Protein AF-A0A8T3R1D9-F1 (afdb_monomer_lite)

pLDDT: mean 87.96, std 13.48, range [35.12, 98.31]

Structure (mmCIF, N/CA/C/O backbone):
data_AF-A0A8T3R1D9-F1
#
_entry.id   AF-A0A8T3R1D9-F1
#
loop_
_atom_site.group_PDB
_atom_site.id
_atom_site.type_symbol
_atom_site.label_atom_id
_atom_site.label_alt_id
_atom_site.label_comp_id
_atom_site.label_asym_id
_atom_site.label_entity_id
_atom_site.label_seq_id
_atom_site.pdbx_PDB_ins_code
_atom_site.Cartn_x
_atom_site.Cartn_y
_atom_site.Cartn_z
_atom_site.occupancy
_atom_site.B_iso_or_equiv
_atom_site.auth_seq_id
_atom_site.auth_comp_id
_atom_site.auth_asym_id
_atom_site.auth_atom_id
_atom_site.pdbx_PDB_model_num
ATOM 1 N N . MET A 1 1 ? 34.042 22.134 -2.376 1.00 64.94 1 MET A N 1
ATOM 2 C CA . MET A 1 1 ? 34.300 21.016 -3.311 1.00 64.94 1 MET A CA 1
ATOM 3 C C . MET A 1 1 ? 33.073 20.117 -3.349 1.00 64.94 1 MET A C 1
ATOM 5 O O . MET A 1 1 ? 32.689 19.600 -2.306 1.00 64.94 1 MET A O 1
ATOM 9 N N . THR A 1 2 ? 32.414 19.969 -4.499 1.00 73.69 2 THR A N 1
ATOM 10 C CA . THR A 1 2 ? 31.252 19.074 -4.635 1.00 73.69 2 THR A CA 1
ATOM 11 C C . THR A 1 2 ? 31.729 17.627 -4.569 1.00 73.69 2 THR A C 1
ATOM 13 O O . THR A 1 2 ? 32.473 17.182 -5.439 1.00 73.69 2 THR A O 1
ATOM 16 N N . ARG A 1 3 ? 31.334 16.887 -3.527 1.00 84.62 3 ARG A N 1
ATOM 17 C CA . ARG A 1 3 ? 31.662 15.462 -3.398 1.00 84.62 3 ARG A CA 1
ATOM 18 C C . ARG A 1 3 ? 30.942 14.692 -4.507 1.00 84.62 3 ARG A C 1
ATOM 20 O O . ARG A 1 3 ? 29.719 14.731 -4.566 1.00 84.62 3 ARG A O 1
ATOM 27 N N . LEU A 1 4 ? 31.681 14.012 -5.377 1.00 87.44 4 LEU A N 1
ATOM 28 C CA . LEU A 1 4 ? 31.121 13.121 -6.398 1.00 87.44 4 LEU A CA 1
ATOM 29 C C . LEU A 1 4 ? 31.154 11.670 -5.912 1.00 87.44 4 LEU A C 1
ATOM 31 O O . LEU A 1 4 ? 31.895 11.316 -4.993 1.00 87.44 4 LEU A O 1
ATOM 35 N N . SER A 1 5 ? 30.317 10.819 -6.495 1.00 88.38 5 SER A N 1
ATOM 36 C CA . SER A 1 5 ? 30.295 9.380 -6.223 1.00 88.38 5 SER A CA 1
ATOM 37 C C . SER A 1 5 ? 30.080 8.606 -7.518 1.00 88.38 5 SER A C 1
ATOM 39 O O . SER A 1 5 ? 29.336 9.050 -8.393 1.00 88.38 5 SER A O 1
ATOM 41 N N . ALA A 1 6 ? 30.734 7.454 -7.645 1.00 92.81 6 ALA A N 1
ATOM 42 C CA . ALA A 1 6 ? 30.554 6.579 -8.795 1.00 92.81 6 ALA A CA 1
ATOM 43 C C . ALA A 1 6 ? 29.169 5.912 -8.750 1.00 92.81 6 ALA A C 1
ATOM 45 O O . ALA A 1 6 ? 28.743 5.383 -7.722 1.00 92.81 6 ALA A O 1
ATOM 46 N N . CYS A 1 7 ? 28.460 5.924 -9.877 1.00 94.12 7 CYS A N 1
ATOM 47 C CA . CYS A 1 7 ? 27.202 5.205 -10.045 1.00 94.12 7 CYS A CA 1
ATOM 48 C C . CYS A 1 7 ? 27.418 3.688 -9.894 1.00 94.12 7 CYS A C 1
ATOM 50 O O . CYS A 1 7 ? 28.177 3.109 -10.667 1.00 94.12 7 CYS A O 1
ATOM 52 N N . VAL A 1 8 ? 26.666 3.002 -9.022 1.00 93.00 8 VAL A N 1
ATOM 53 C CA . VAL A 1 8 ? 26.799 1.533 -8.854 1.00 93.00 8 VAL A CA 1
ATOM 54 C C . VAL A 1 8 ? 26.304 0.713 -10.055 1.00 93.00 8 VAL A C 1
ATOM 56 O O . VAL A 1 8 ? 26.420 -0.504 -10.056 1.00 93.00 8 VAL A O 1
ATOM 59 N N . GLY A 1 9 ? 25.665 1.353 -11.041 1.00 92.31 9 GLY A N 1
ATOM 60 C CA . GLY A 1 9 ? 25.172 0.690 -12.252 1.00 92.31 9 GLY A CA 1
ATOM 61 C C . GLY A 1 9 ? 26.132 0.756 -13.440 1.00 92.31 9 GLY A C 1
ATOM 62 O O . GLY A 1 9 ? 26.175 -0.181 -14.223 1.00 92.31 9 GLY A O 1
ATOM 63 N N . CYS A 1 10 ? 26.873 1.856 -13.594 1.00 94.94 10 CYS A N 1
ATOM 64 C CA . CYS A 1 10 ? 27.701 2.099 -14.784 1.00 94.94 10 CYS A CA 1
ATOM 65 C C . CYS A 1 10 ? 29.006 2.867 -14.514 1.00 94.94 10 CYS A C 1
ATOM 67 O O . CYS A 1 10 ? 29.701 3.231 -15.453 1.00 94.94 10 CYS A O 1
ATOM 69 N N . GLY A 1 11 ? 29.338 3.165 -13.255 1.00 92.75 11 GLY A N 1
ATOM 70 C CA . GLY A 1 11 ? 30.633 3.731 -12.862 1.00 92.75 11 GLY A CA 1
ATOM 71 C C . GLY A 1 11 ? 30.829 5.237 -13.074 1.00 92.75 11 GLY A C 1
ATOM 72 O O . GLY A 1 11 ? 31.720 5.807 -12.453 1.00 92.75 11 GLY A O 1
ATOM 73 N N . ILE A 1 12 ? 29.993 5.918 -13.867 1.00 93.50 12 ILE A N 1
ATOM 74 C CA . ILE A 1 12 ? 30.105 7.377 -14.087 1.00 93.50 12 ILE A CA 1
ATOM 75 C C . ILE A 1 12 ? 30.008 8.145 -12.759 1.00 93.50 12 ILE A C 1
ATOM 77 O O . ILE A 1 12 ? 29.159 7.844 -11.912 1.00 93.50 12 ILE A O 1
ATOM 81 N N . LEU A 1 13 ? 30.846 9.175 -12.619 1.00 93.56 13 LEU A N 1
ATOM 82 C CA . LEU A 1 13 ? 30.811 10.114 -11.504 1.00 93.56 13 LEU A CA 1
ATOM 83 C C . LEU A 1 13 ? 29.567 11.003 -11.588 1.00 93.56 13 LEU A C 1
ATOM 85 O O . LEU A 1 13 ? 29.343 11.704 -12.572 1.00 93.56 13 LEU A O 1
ATOM 89 N N . VAL A 1 14 ? 28.759 10.982 -10.534 1.00 90.25 14 VAL A N 1
ATOM 90 C CA . VAL A 1 14 ? 27.554 11.803 -10.394 1.00 90.25 14 VAL A CA 1
ATOM 91 C C . VAL A 1 14 ? 27.545 12.525 -9.053 1.00 90.25 14 VAL A C 1
ATOM 93 O O . VAL A 1 14 ? 28.293 12.174 -8.135 1.00 90.25 14 VAL A O 1
ATOM 96 N N . SER A 1 15 ? 26.673 13.528 -8.921 1.00 85.06 15 SER A N 1
ATOM 97 C CA . SER A 1 15 ? 26.314 14.091 -7.615 1.00 85.06 15 SER A CA 1
ATOM 98 C C . SER A 1 15 ? 25.895 12.974 -6.645 1.00 85.06 15 SER A C 1
ATOM 100 O O . SER A 1 15 ? 25.367 11.954 -7.104 1.00 85.06 15 SER A O 1
ATOM 102 N N . PRO A 1 16 ? 26.099 13.140 -5.325 1.00 78.88 16 PRO A N 1
ATOM 103 C CA . PRO A 1 16 ? 25.920 12.065 -4.353 1.00 78.88 16 PRO A CA 1
ATOM 104 C C . PRO A 1 16 ? 24.585 11.326 -4.511 1.00 78.88 16 PRO A C 1
ATOM 106 O O . PRO A 1 16 ? 23.512 11.926 -4.491 1.00 78.88 16 PRO A O 1
ATOM 109 N N . GLY A 1 17 ? 24.662 10.005 -4.678 1.00 74.69 17 GLY A N 1
ATOM 110 C CA . GLY A 1 17 ? 23.517 9.119 -4.875 1.00 74.69 17 GLY A CA 1
ATOM 111 C C . GLY A 1 17 ? 23.960 7.730 -5.338 1.00 74.69 17 GLY A C 1
ATOM 112 O O . GLY A 1 17 ? 25.041 7.575 -5.895 1.00 74.69 17 GLY A O 1
ATOM 113 N N . LEU A 1 18 ? 23.127 6.702 -5.128 1.00 84.00 18 LEU A N 1
ATOM 114 C CA . LEU A 1 18 ? 23.491 5.323 -5.495 1.00 84.00 18 LEU A CA 1
ATOM 115 C C . LEU A 1 18 ? 23.674 5.122 -7.012 1.00 84.00 18 LEU A C 1
ATOM 117 O O . LEU A 1 18 ? 24.465 4.286 -7.431 1.00 84.00 18 LEU A O 1
ATOM 121 N N . ARG A 1 19 ? 22.902 5.816 -7.856 1.00 93.12 19 ARG A N 1
ATOM 122 C CA . ARG A 1 19 ? 22.881 5.606 -9.319 1.00 93.12 19 ARG A CA 1
ATOM 123 C C . ARG A 1 19 ? 22.647 6.912 -10.072 1.00 93.12 19 ARG A C 1
ATOM 125 O O . ARG A 1 19 ? 21.901 7.755 -9.575 1.00 93.12 19 ARG A O 1
ATOM 132 N N . CYS A 1 20 ? 23.185 7.036 -11.288 1.00 94.31 20 CYS A N 1
ATOM 133 C CA . CYS A 1 20 ? 22.880 8.124 -12.225 1.00 94.31 20 CYS A CA 1
ATOM 134 C C . CYS A 1 20 ? 21.417 8.070 -12.714 1.00 94.31 20 CYS A C 1
ATOM 136 O O . CYS A 1 20 ? 20.752 7.038 -12.591 1.00 94.31 20 CYS A O 1
ATOM 138 N N . TYR A 1 21 ? 20.899 9.168 -13.282 1.00 92.44 21 TYR A N 1
ATOM 139 C CA . TYR A 1 21 ? 19.512 9.236 -13.771 1.00 92.44 21 TYR A CA 1
ATOM 140 C C . TYR A 1 21 ? 19.187 8.136 -14.797 1.00 92.44 21 TYR A C 1
ATOM 142 O O . TYR A 1 21 ? 18.159 7.474 -14.660 1.00 92.44 21 TYR A O 1
ATOM 150 N N . ALA A 1 22 ? 20.086 7.880 -15.754 1.00 94.19 22 ALA A N 1
ATOM 151 C CA . ALA A 1 22 ? 19.904 6.846 -16.773 1.00 94.19 22 ALA A CA 1
ATOM 152 C C . ALA A 1 22 ? 19.766 5.443 -16.155 1.00 94.19 22 ALA A C 1
ATOM 154 O O . ALA A 1 22 ? 18.762 4.770 -16.382 1.00 94.19 22 ALA A O 1
ATOM 155 N N . CYS A 1 23 ? 20.695 5.036 -15.280 1.00 94.12 23 CYS A N 1
ATOM 156 C CA . CYS A 1 23 ? 20.613 3.740 -14.598 1.00 94.12 23 CYS A CA 1
ATOM 157 C C . CYS A 1 23 ? 19.409 3.633 -13.652 1.00 94.12 23 CYS A C 1
ATOM 159 O O . CYS A 1 23 ? 18.867 2.543 -13.473 1.00 94.12 23 CYS A O 1
ATOM 161 N N . ARG A 1 24 ? 18.964 4.739 -13.034 1.00 93.25 24 ARG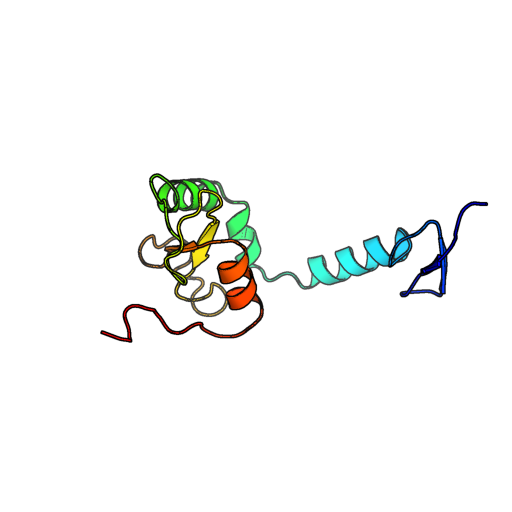 A N 1
ATOM 162 C CA . ARG A 1 24 ? 17.711 4.749 -12.257 1.00 93.25 24 ARG A CA 1
ATOM 163 C C . ARG A 1 24 ? 16.506 4.491 -13.161 1.00 93.25 24 ARG A C 1
ATOM 165 O O . ARG A 1 24 ? 15.694 3.633 -12.833 1.00 93.25 24 ARG A O 1
ATOM 172 N N . ARG A 1 25 ? 16.415 5.189 -14.298 1.00 94.94 25 ARG A N 1
ATOM 173 C CA . ARG A 1 25 ? 15.323 5.035 -15.269 1.00 94.94 25 ARG A CA 1
ATOM 174 C C . ARG A 1 25 ? 15.276 3.622 -15.846 1.00 94.94 25 ARG A C 1
ATOM 176 O O . ARG A 1 25 ? 14.210 3.018 -15.830 1.00 94.94 25 ARG A O 1
ATOM 183 N N . GLN A 1 26 ? 16.417 3.083 -16.273 1.00 94.25 26 GLN A N 1
ATOM 184 C CA . GLN A 1 26 ? 16.515 1.727 -16.817 1.00 94.25 26 GLN A CA 1
ATOM 185 C C . GLN A 1 26 ? 16.042 0.679 -15.803 1.00 94.25 26 GLN A C 1
ATOM 187 O O . GLN A 1 26 ? 15.219 -0.174 -16.123 1.00 94.25 26 GLN A O 1
ATOM 192 N N . ARG A 1 27 ? 16.485 0.779 -14.544 1.00 92.12 27 ARG A N 1
ATOM 193 C CA . ARG A 1 27 ? 16.023 -0.117 -13.476 1.00 92.12 27 ARG A CA 1
ATOM 194 C C . ARG A 1 27 ? 14.510 -0.023 -13.257 1.00 92.12 27 ARG A C 1
ATOM 196 O O . ARG A 1 27 ? 13.865 -1.052 -13.085 1.00 92.12 27 ARG A O 1
ATOM 203 N N . SER A 1 28 ? 13.946 1.186 -13.263 1.00 91.94 28 SER A N 1
ATOM 204 C CA . SER A 1 28 ? 12.494 1.371 -13.147 1.00 91.94 28 SER A CA 1
ATOM 205 C C . SER A 1 28 ? 11.738 0.779 -14.338 1.00 91.94 28 SER A C 1
ATOM 207 O O . SER A 1 28 ? 10.683 0.191 -14.137 1.00 91.94 28 SER A O 1
ATOM 209 N N . GLN A 1 29 ? 12.271 0.895 -15.559 1.00 93.12 29 GLN A N 1
ATOM 210 C CA . GLN A 1 29 ? 11.684 0.273 -16.752 1.00 93.12 29 GLN A CA 1
ATOM 211 C C . GLN A 1 29 ? 11.660 -1.251 -16.633 1.00 93.12 29 GLN A C 1
ATOM 213 O O . GLN A 1 29 ? 10.611 -1.843 -16.855 1.00 93.12 29 GLN A O 1
ATOM 218 N N . ILE A 1 30 ? 12.770 -1.866 -16.210 1.00 90.31 30 ILE A N 1
ATOM 219 C CA . ILE A 1 30 ? 12.854 -3.318 -15.991 1.00 90.31 30 ILE A CA 1
ATOM 220 C C . ILE A 1 30 ? 11.826 -3.766 -14.944 1.00 90.31 30 ILE A C 1
ATOM 222 O O . ILE A 1 30 ? 11.042 -4.670 -15.206 1.00 90.31 30 ILE A O 1
ATOM 226 N N . TYR A 1 31 ? 11.777 -3.095 -13.788 1.00 86.19 31 TYR A N 1
ATOM 227 C CA . TYR A 1 31 ? 10.812 -3.419 -12.732 1.00 86.19 31 TYR A CA 1
ATOM 228 C C . TYR A 1 31 ? 9.355 -3.274 -13.196 1.00 86.19 31 TYR A C 1
ATOM 230 O O . TYR A 1 31 ? 8.521 -4.127 -12.902 1.00 86.19 31 TYR A O 1
ATOM 238 N N . ASN A 1 32 ? 9.039 -2.197 -13.921 1.00 87.75 32 ASN A N 1
ATOM 239 C CA . ASN A 1 32 ? 7.688 -1.964 -14.427 1.00 87.75 32 ASN A CA 1
ATOM 240 C C . ASN A 1 32 ? 7.294 -2.984 -15.502 1.00 87.75 32 ASN A C 1
ATOM 242 O O . ASN A 1 32 ? 6.133 -3.375 -15.546 1.00 87.75 32 ASN A O 1
ATOM 246 N N . ALA A 1 33 ? 8.242 -3.423 -16.336 1.00 88.50 33 ALA A N 1
ATOM 247 C CA . ALA A 1 33 ? 8.013 -4.459 -17.341 1.00 88.50 33 ALA A CA 1
ATOM 248 C C . ALA A 1 33 ? 7.728 -5.829 -16.706 1.00 88.50 33 ALA A C 1
ATOM 250 O O . ALA A 1 33 ? 6.927 -6.591 -17.233 1.00 88.50 33 ALA A O 1
ATOM 251 N N . SER A 1 34 ? 8.334 -6.125 -15.553 1.00 84.94 34 SER A N 1
ATOM 252 C CA . SER A 1 34 ? 8.108 -7.364 -14.800 1.00 84.94 34 SER A CA 1
ATOM 253 C C . SER A 1 34 ? 6.996 -7.253 -13.749 1.00 84.94 34 SER A C 1
ATOM 255 O O . SER A 1 34 ? 6.917 -8.092 -12.852 1.00 84.94 34 SER A O 1
ATOM 257 N N . ARG A 1 35 ? 6.186 -6.186 -13.766 1.00 83.44 35 ARG A N 1
ATOM 258 C CA . ARG A 1 35 ? 5.191 -5.948 -12.716 1.00 83.44 35 ARG A CA 1
ATOM 259 C C . ARG A 1 35 ? 4.016 -6.926 -12.867 1.00 83.44 35 ARG A C 1
ATOM 261 O O . ARG A 1 35 ? 3.407 -6.946 -13.935 1.00 83.44 35 ARG A O 1
ATOM 268 N N . PRO A 1 36 ? 3.637 -7.682 -11.819 1.00 84.00 36 PRO A N 1
ATOM 269 C CA . PRO A 1 36 ? 2.507 -8.601 -11.912 1.00 84.00 36 PRO A CA 1
ATOM 270 C C . PRO A 1 36 ? 1.199 -7.876 -12.242 1.00 84.00 36 PRO A C 1
ATOM 272 O O . PRO A 1 36 ? 0.936 -6.790 -11.717 1.00 84.00 36 PRO A O 1
ATOM 275 N N . GLN A 1 37 ? 0.350 -8.501 -13.061 1.00 85.56 37 GLN A N 1
ATOM 276 C CA . GLN A 1 37 ? -0.918 -7.918 -13.519 1.00 85.56 37 GLN A CA 1
ATOM 277 C C . GLN A 1 37 ? -1.822 -7.490 -12.354 1.00 85.56 37 GLN A C 1
ATOM 279 O O . GLN A 1 37 ? -2.440 -6.425 -12.405 1.00 85.56 37 GLN A O 1
ATOM 284 N N . HIS A 1 38 ? -1.842 -8.268 -11.267 1.00 83.75 38 HIS A N 1
ATOM 285 C CA . HIS A 1 38 ? -2.666 -7.985 -10.094 1.00 83.75 38 HIS A CA 1
ATOM 286 C C . HIS A 1 38 ? -2.330 -6.639 -9.422 1.00 83.75 38 HIS A C 1
ATOM 288 O O . HIS A 1 38 ? -3.169 -6.084 -8.720 1.00 83.75 38 HIS A O 1
ATOM 294 N N . HIS A 1 39 ? -1.159 -6.034 -9.680 1.00 85.94 39 HIS A N 1
ATOM 295 C CA . HIS A 1 39 ? -0.847 -4.689 -9.180 1.00 85.94 39 HIS A CA 1
ATOM 296 C C . HIS A 1 39 ? -1.750 -3.591 -9.758 1.00 85.94 39 HIS A C 1
ATOM 298 O O . HIS A 1 39 ? -1.829 -2.511 -9.166 1.00 85.94 39 HIS A O 1
ATOM 304 N N . ALA A 1 40 ? -2.419 -3.833 -10.890 1.00 91.12 40 ALA A N 1
ATOM 305 C CA . ALA A 1 40 ? -3.395 -2.901 -11.447 1.00 91.12 40 ALA A CA 1
ATOM 306 C C . ALA A 1 40 ? -4.567 -2.653 -10.480 1.00 91.12 40 ALA A C 1
ATOM 308 O O . ALA A 1 40 ? -5.095 -1.539 -10.439 1.00 91.12 40 ALA A O 1
ATOM 309 N N . LEU A 1 41 ? -4.901 -3.640 -9.634 1.00 93.75 41 LEU A N 1
ATOM 310 C CA . LEU A 1 41 ? -5.909 -3.534 -8.574 1.00 93.75 41 LEU A CA 1
ATOM 311 C C . LEU A 1 41 ? -5.721 -2.268 -7.736 1.00 93.75 41 LEU A C 1
ATOM 313 O O . LEU A 1 41 ? -6.681 -1.541 -7.487 1.00 93.75 41 LEU A O 1
ATOM 317 N N . TYR A 1 42 ? -4.480 -1.974 -7.340 1.00 93.06 42 TYR A N 1
ATOM 318 C CA . TYR A 1 42 ? -4.171 -0.874 -6.428 1.00 93.06 42 TYR A CA 1
ATOM 319 C C . TYR A 1 42 ? -4.512 0.513 -7.000 1.00 93.06 42 TYR A C 1
ATOM 321 O O . TYR A 1 42 ? -4.640 1.478 -6.244 1.00 93.06 42 TYR A O 1
ATOM 329 N N . ALA A 1 43 ? -4.670 0.633 -8.322 1.00 94.19 43 ALA A N 1
ATOM 330 C CA . ALA A 1 43 ? -5.078 1.872 -8.979 1.00 94.19 43 ALA A CA 1
ATOM 331 C C . ALA A 1 43 ? -6.607 2.064 -9.028 1.00 94.19 43 ALA A C 1
ATOM 333 O O . ALA A 1 43 ? -7.069 3.197 -9.206 1.00 94.19 43 ALA A O 1
ATOM 334 N N . THR A 1 44 ? -7.383 0.990 -8.849 1.00 97.12 44 THR A N 1
ATOM 335 C CA . THR A 1 44 ? -8.847 0.994 -8.984 1.00 97.12 44 THR A CA 1
ATOM 336 C C . THR A 1 44 ? -9.533 1.812 -7.885 1.00 97.12 44 THR A C 1
ATOM 338 O O . THR A 1 44 ? -9.035 1.944 -6.765 1.00 97.12 44 THR A O 1
ATOM 341 N N . SER A 1 45 ? -10.703 2.375 -8.195 1.00 97.94 45 SER A N 1
ATOM 342 C CA . SER A 1 45 ? -11.546 3.076 -7.215 1.00 97.94 45 SER A CA 1
ATOM 343 C C . SER A 1 45 ? -12.064 2.132 -6.127 1.00 97.94 45 SER A C 1
ATOM 345 O O . SER A 1 45 ? -12.066 2.509 -4.956 1.00 97.94 45 SER A O 1
ATOM 347 N N . ALA A 1 46 ? -12.424 0.899 -6.501 1.00 97.69 46 ALA A N 1
ATOM 348 C CA . ALA A 1 46 ? -12.865 -0.148 -5.582 1.00 97.69 46 ALA A CA 1
ATOM 349 C C . ALA A 1 46 ? -11.819 -0.417 -4.491 1.00 97.69 46 ALA A C 1
ATOM 351 O O . ALA A 1 46 ? -12.133 -0.337 -3.304 1.00 97.69 46 ALA A O 1
ATOM 352 N N . TRP A 1 47 ? -10.553 -0.615 -4.880 1.00 97.94 47 TRP A N 1
ATOM 353 C CA . TRP A 1 47 ? -9.467 -0.790 -3.918 1.00 97.94 47 TRP A CA 1
ATOM 354 C C . TRP A 1 47 ? -9.276 0.434 -3.020 1.00 97.94 47 TRP A C 1
ATOM 356 O O . TRP A 1 47 ? -9.150 0.298 -1.805 1.00 97.94 47 TRP A O 1
ATOM 366 N N . LYS A 1 48 ? -9.256 1.644 -3.595 1.00 98.06 48 LYS A N 1
ATOM 367 C CA . LYS A 1 48 ? -9.057 2.883 -2.821 1.00 98.06 48 LYS A CA 1
ATOM 368 C C . LYS A 1 48 ? -10.127 3.056 -1.745 1.00 98.06 48 LYS A C 1
ATOM 370 O O . LYS A 1 48 ? -9.792 3.432 -0.622 1.00 98.06 48 LYS A O 1
ATOM 375 N N . ARG A 1 49 ? -11.383 2.757 -2.084 1.00 98.31 49 ARG A N 1
ATOM 376 C CA . ARG A 1 49 ? -12.519 2.799 -1.162 1.00 98.31 49 ARG A CA 1
ATOM 377 C C . ARG A 1 49 ? -12.381 1.747 -0.062 1.00 98.31 49 ARG A C 1
ATOM 379 O O . ARG A 1 49 ? -12.302 2.117 1.104 1.00 98.31 49 ARG A O 1
ATOM 386 N N . LEU A 1 50 ? -12.252 0.473 -0.427 1.00 98.06 50 LEU A N 1
ATOM 387 C CA . LEU A 1 50 ? -12.146 -0.628 0.535 1.00 98.06 50 LEU A CA 1
ATOM 388 C C . LEU A 1 50 ? -10.930 -0.469 1.462 1.00 98.06 50 LEU A C 1
ATOM 390 O O . LEU A 1 50 ? -11.017 -0.657 2.671 1.00 98.06 50 LEU A O 1
ATOM 394 N N . SER A 1 51 ? -9.793 -0.031 0.919 1.00 97.69 51 SER A N 1
ATOM 395 C CA . SER A 1 51 ? -8.594 0.260 1.706 1.00 97.69 51 SER A CA 1
ATOM 396 C C . SER A 1 51 ? -8.814 1.388 2.716 1.00 97.69 51 SER A C 1
ATOM 398 O O . SER A 1 51 ? -8.229 1.365 3.799 1.00 97.69 51 SER A O 1
ATOM 400 N N . ALA A 1 52 ? -9.612 2.405 2.380 1.00 97.81 52 ALA A N 1
ATOM 401 C CA . ALA A 1 52 ? -9.984 3.451 3.326 1.00 97.81 52 ALA A CA 1
ATOM 402 C C . ALA A 1 52 ? -10.917 2.908 4.417 1.00 97.81 52 ALA A C 1
ATOM 404 O O . ALA A 1 52 ? -10.664 3.171 5.589 1.00 97.81 52 ALA A O 1
ATOM 405 N N . GLU A 1 53 ? -11.911 2.098 4.048 1.00 97.56 53 GLU A N 1
ATOM 406 C CA . GLU A 1 53 ? -12.856 1.461 4.977 1.00 97.56 53 GLU A CA 1
ATOM 407 C C . GLU A 1 53 ? -12.138 0.559 5.996 1.00 97.56 53 GLU A C 1
ATOM 409 O O . GLU A 1 53 ? -12.340 0.715 7.195 1.00 97.56 53 GLU A O 1
ATOM 414 N N . VAL A 1 54 ? -11.204 -0.295 5.557 1.00 96.88 54 VAL A N 1
ATOM 415 C CA . VAL A 1 54 ? -10.404 -1.183 6.434 1.00 96.88 54 VAL A CA 1
ATOM 416 C C . VAL A 1 54 ? -9.588 -0.412 7.480 1.00 96.88 54 VAL A C 1
ATOM 418 O O . VAL A 1 54 ? -9.288 -0.925 8.558 1.00 96.88 54 VAL A O 1
ATOM 421 N N . ARG A 1 55 ? -9.189 0.822 7.164 1.00 96.56 55 ARG A N 1
ATOM 422 C CA . ARG A 1 55 ? -8.374 1.665 8.050 1.00 96.56 55 ARG A CA 1
ATOM 423 C C . ARG A 1 55 ? -9.202 2.640 8.873 1.00 96.56 55 ARG A C 1
ATOM 425 O O . ARG A 1 55 ? -8.671 3.213 9.824 1.00 96.56 55 ARG A O 1
ATOM 432 N N . ALA A 1 56 ? -10.460 2.861 8.507 1.00 95.94 56 ALA A N 1
ATOM 433 C CA . ALA A 1 56 ? -11.333 3.791 9.198 1.00 95.94 56 ALA A CA 1
ATOM 434 C C . ALA A 1 56 ? -11.539 3.318 10.645 1.00 95.94 56 ALA A C 1
ATOM 436 O O . ALA A 1 56 ? -11.934 2.185 10.894 1.00 95.94 56 ALA A O 1
ATOM 437 N N . GLY A 1 57 ? -11.203 4.174 11.613 1.00 90.56 57 GLY A N 1
ATOM 438 C CA . GLY A 1 57 ? -11.333 3.864 13.041 1.00 90.56 57 GLY A CA 1
ATOM 439 C C . GLY A 1 57 ? -10.289 2.893 13.610 1.00 90.56 57 GLY A C 1
ATOM 440 O O . GLY A 1 57 ? -10.249 2.694 14.823 1.00 90.56 57 GLY A O 1
ATOM 441 N N . ALA A 1 58 ? -9.406 2.321 12.788 1.00 95.25 58 ALA A N 1
ATOM 442 C CA . ALA A 1 58 ? -8.350 1.445 13.277 1.00 95.25 58 ALA A CA 1
ATOM 443 C C . ALA A 1 58 ? -7.252 2.258 13.986 1.00 95.25 58 ALA A C 1
ATOM 445 O O . ALA A 1 58 ? -6.707 3.216 13.439 1.00 95.25 58 ALA A O 1
ATOM 446 N N . THR A 1 59 ? -6.897 1.855 15.207 1.00 96.50 59 THR A N 1
ATOM 447 C CA . THR A 1 59 ? -5.880 2.534 16.034 1.00 96.50 59 THR A CA 1
ATOM 448 C C . THR A 1 59 ? -4.647 1.676 16.297 1.00 96.50 59 THR A C 1
ATOM 450 O O . THR A 1 59 ? -3.680 2.146 16.898 1.00 96.50 59 THR A O 1
ATOM 453 N N . ARG A 1 60 ? -4.660 0.408 15.866 1.00 96.69 60 ARG A N 1
ATOM 454 C CA . ARG A 1 60 ? -3.610 -0.587 16.120 1.00 96.69 60 ARG A CA 1
ATOM 455 C C . ARG A 1 60 ? -3.347 -1.422 14.872 1.00 96.69 60 ARG A C 1
ATOM 457 O O . ARG A 1 60 ? -4.247 -1.681 14.081 1.00 96.69 60 ARG A O 1
ATOM 464 N N . CYS A 1 61 ? -2.102 -1.861 14.717 1.00 97.25 61 CYS A N 1
ATOM 465 C CA . CYS A 1 61 ? -1.728 -2.832 13.691 1.00 97.25 61 CYS A CA 1
ATOM 466 C C . CYS A 1 61 ? -2.272 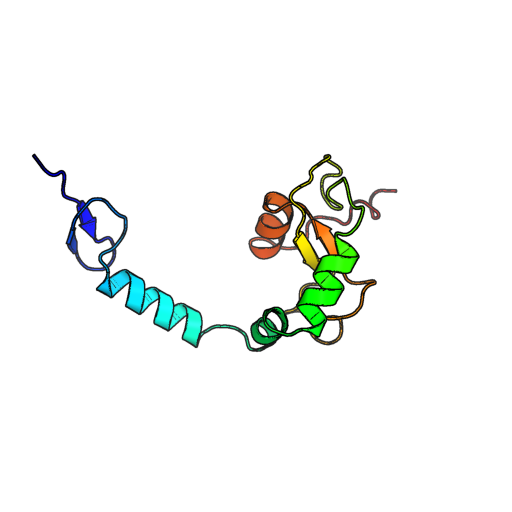-4.219 14.048 1.00 97.25 61 CYS A C 1
ATOM 468 O O . CYS A 1 61 ? -2.058 -4.678 15.168 1.00 97.25 61 CYS A O 1
ATOM 470 N N . HIS A 1 62 ? -2.881 -4.911 13.087 1.00 95.81 62 HIS A N 1
ATOM 471 C CA . HIS A 1 62 ? -3.359 -6.282 13.253 1.00 95.81 62 HIS A CA 1
ATOM 472 C C . HIS A 1 62 ? -2.236 -7.255 13.647 1.00 95.81 62 HIS A C 1
ATOM 474 O O . HIS A 1 62 ? -2.409 -8.060 14.551 1.00 95.81 62 HIS A O 1
ATOM 480 N N . TRP A 1 63 ? -1.055 -7.137 13.030 1.00 93.88 63 TRP A N 1
ATOM 481 C CA . TRP A 1 63 ? 0.028 -8.114 13.205 1.00 93.88 63 TRP A CA 1
ATOM 482 C C . TRP A 1 63 ? 0.833 -7.952 14.490 1.00 93.88 63 TRP A C 1
ATOM 484 O O . TRP A 1 63 ? 1.199 -8.934 15.120 1.00 93.88 63 TRP A O 1
ATOM 494 N N . CYS A 1 64 ? 1.194 -6.719 14.850 1.00 94.94 64 CYS A N 1
ATOM 495 C CA . CYS A 1 64 ? 2.047 -6.470 16.018 1.00 94.94 64 CYS A CA 1
ATOM 496 C C . CYS A 1 64 ? 1.286 -5.906 17.214 1.00 94.94 64 CYS A C 1
ATOM 498 O O . CYS A 1 64 ? 1.897 -5.666 18.252 1.00 94.94 64 CYS A O 1
ATOM 500 N N . LEU A 1 65 ? -0.013 -5.634 17.052 1.00 95.31 65 LEU A N 1
ATOM 501 C CA . LEU A 1 65 ? -0.907 -5.093 18.074 1.00 95.31 65 LEU A CA 1
ATOM 502 C C . LEU A 1 65 ? -0.457 -3.747 18.667 1.00 95.31 65 LEU A C 1
ATOM 504 O O . LEU A 1 65 ? -1.057 -3.264 19.626 1.00 95.31 65 LEU A O 1
ATOM 508 N N . LYS A 1 66 ? 0.566 -3.094 18.106 1.00 96.25 66 LYS A N 1
ATOM 509 C CA . LYS A 1 66 ? 1.031 -1.782 18.566 1.00 96.25 66 LYS A CA 1
ATOM 510 C C . LYS A 1 66 ? 0.110 -0.674 18.047 1.00 96.25 66 LYS A C 1
ATOM 512 O O . LYS A 1 66 ? -0.319 -0.750 16.888 1.00 96.25 66 LYS A O 1
ATOM 517 N N . PRO A 1 67 ? -0.177 0.354 18.866 1.00 96.19 67 PRO A N 1
ATOM 518 C CA . PRO A 1 67 ? -0.954 1.500 18.428 1.00 96.19 67 PRO A CA 1
ATOM 519 C C . PRO A 1 67 ? -0.203 2.303 17.365 1.00 96.19 67 PRO A C 1
ATOM 521 O O . PRO A 1 67 ? 1.008 2.509 17.456 1.00 96.19 67 PRO A O 1
ATOM 524 N N . THR A 1 68 ? -0.917 2.739 16.331 1.00 94.69 68 THR A N 1
ATOM 525 C CA . THR A 1 68 ? -0.397 3.634 15.297 1.00 94.69 68 THR A CA 1
ATOM 526 C C . THR A 1 68 ? -1.538 4.252 14.498 1.00 94.69 68 THR A C 1
ATOM 528 O O . THR A 1 68 ? -2.559 3.617 14.260 1.00 94.69 68 THR A O 1
ATOM 531 N N . THR A 1 69 ? -1.333 5.481 14.030 1.00 89.88 69 THR A N 1
ATOM 532 C CA . THR A 1 69 ? -2.238 6.171 13.099 1.00 89.88 69 THR A CA 1
ATOM 533 C C . THR A 1 69 ? -1.841 5.963 11.634 1.00 89.88 69 THR A C 1
ATOM 535 O O . THR A 1 69 ? -2.602 6.285 10.726 1.00 89.88 69 THR A O 1
ATOM 538 N N . ARG A 1 70 ? -0.647 5.410 11.371 1.00 94.19 70 ARG A N 1
ATOM 539 C CA . ARG A 1 70 ? -0.123 5.170 10.018 1.00 94.19 70 ARG A CA 1
ATOM 540 C C . ARG A 1 70 ? -0.375 3.727 9.596 1.00 94.19 70 ARG A C 1
ATOM 542 O O . ARG A 1 70 ? 0.539 2.897 9.588 1.00 94.19 70 ARG A O 1
ATOM 549 N N . LEU A 1 71 ? -1.630 3.447 9.263 1.00 97.19 71 LEU A N 1
ATOM 550 C CA . LEU A 1 71 ? -2.086 2.134 8.817 1.00 97.19 71 LEU A CA 1
ATOM 551 C C . LEU A 1 71 ? -2.242 2.083 7.292 1.00 97.19 71 LEU A C 1
ATOM 553 O O . LEU A 1 71 ? -2.590 3.072 6.643 1.00 97.19 71 LEU A O 1
ATOM 557 N N . VAL A 1 72 ? -1.989 0.903 6.738 1.00 96.69 72 VAL A N 1
ATOM 558 C CA . VAL A 1 72 ? -2.261 0.492 5.356 1.00 96.69 72 VAL A CA 1
ATOM 559 C C . VAL A 1 72 ? -3.220 -0.702 5.384 1.00 96.69 72 VAL A C 1
ATOM 561 O O . VAL A 1 72 ? -3.299 -1.390 6.402 1.00 96.69 72 VAL A O 1
ATOM 564 N N . ALA A 1 73 ? -3.966 -0.934 4.305 1.00 97.12 73 ALA A N 1
ATOM 565 C CA . ALA A 1 73 ? -4.726 -2.175 4.159 1.00 97.12 73 ALA A CA 1
ATOM 566 C C . ALA A 1 73 ? -3.786 -3.263 3.637 1.00 97.12 73 ALA A C 1
ATOM 568 O O . ALA A 1 73 ? -3.090 -3.042 2.645 1.00 97.12 73 ALA A O 1
ATOM 569 N N . ASP A 1 74 ? -3.761 -4.395 4.323 1.00 95.19 74 ASP A N 1
ATOM 570 C CA . ASP A 1 74 ? -2.878 -5.518 4.040 1.00 95.19 74 ASP A CA 1
ATOM 571 C C . ASP A 1 74 ? -3.710 -6.778 3.819 1.00 95.19 74 ASP A C 1
ATOM 573 O O . ASP A 1 74 ? -4.662 -7.032 4.562 1.00 95.19 74 ASP A O 1
ATOM 577 N N . HIS A 1 75 ? -3.359 -7.551 2.796 1.00 93.88 75 HIS A N 1
ATOM 578 C CA . HIS A 1 75 ? -4.045 -8.793 2.454 1.00 93.88 75 HIS A CA 1
ATOM 579 C C . HIS A 1 75 ? -3.611 -9.913 3.409 1.00 93.88 75 HIS A C 1
ATOM 581 O O . HIS A 1 75 ? -2.415 -10.192 3.533 1.00 93.88 75 HIS A O 1
ATOM 587 N N . ILE A 1 76 ? -4.555 -10.572 4.089 1.00 93.62 76 ILE A N 1
ATOM 588 C CA . ILE A 1 76 ? -4.276 -11.729 4.960 1.00 93.62 76 ILE A CA 1
ATOM 589 C C . ILE A 1 76 ? -3.689 -12.861 4.113 1.00 93.62 76 ILE A C 1
ATOM 591 O O . ILE A 1 76 ? -2.589 -13.336 4.399 1.00 93.62 76 ILE A O 1
ATOM 595 N N . ILE A 1 77 ? -4.385 -13.238 3.042 1.00 90.56 77 ILE A N 1
ATOM 596 C CA . ILE A 1 77 ? -3.890 -14.142 2.008 1.00 90.56 77 ILE A CA 1
ATOM 597 C C . ILE A 1 77 ? -3.330 -13.285 0.868 1.00 90.56 77 ILE A C 1
ATOM 599 O O . ILE A 1 77 ? -4.086 -12.489 0.301 1.00 90.56 77 ILE A O 1
ATOM 603 N N . PRO A 1 78 ? -2.032 -13.414 0.540 1.00 88.75 78 PRO A N 1
ATOM 604 C CA . PRO A 1 78 ? -1.379 -12.606 -0.482 1.00 88.75 78 PRO A CA 1
ATOM 605 C C . PRO A 1 78 ? -2.079 -12.634 -1.849 1.00 88.75 78 PRO A C 1
ATOM 607 O O . PRO A 1 78 ? -2.662 -13.637 -2.261 1.00 88.75 78 PRO A O 1
ATOM 610 N N . LEU A 1 79 ? -1.998 -11.511 -2.565 1.00 88.25 79 LEU A N 1
ATOM 611 C CA . LEU A 1 79 ? -2.681 -11.297 -3.844 1.00 88.25 79 LEU A CA 1
ATOM 612 C C . LEU A 1 79 ? -2.138 -12.186 -4.981 1.00 88.25 79 LEU A C 1
ATOM 614 O O . LEU A 1 79 ? -2.852 -12.474 -5.938 1.00 88.25 79 LEU A O 1
ATOM 618 N N . ASP A 1 80 ? -0.88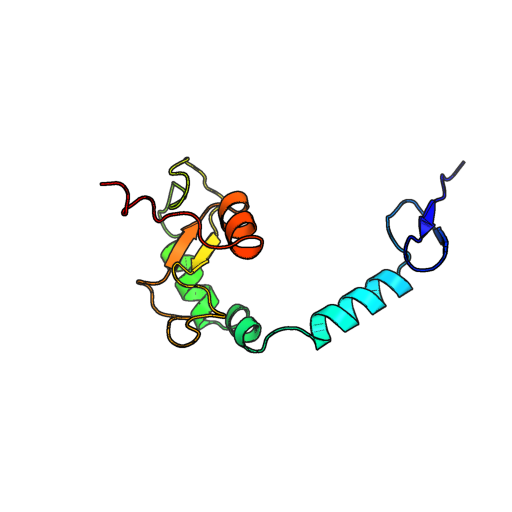5 -12.618 -4.876 1.00 85.88 80 ASP A N 1
ATOM 619 C CA . ASP A 1 80 ? -0.247 -13.613 -5.739 1.00 85.88 80 ASP A CA 1
ATOM 620 C C . ASP A 1 80 ? -0.731 -15.048 -5.467 1.00 85.88 80 ASP A C 1
ATOM 622 O O . ASP A 1 80 ? -0.717 -15.860 -6.388 1.00 85.88 80 ASP A O 1
ATOM 626 N N . GLU A 1 81 ? -1.210 -15.350 -4.254 1.00 87.88 81 GLU A N 1
ATOM 627 C CA . GLU A 1 81 ? -1.792 -16.655 -3.901 1.00 87.88 81 GLU A CA 1
ATOM 628 C C . GLU A 1 81 ? -3.299 -16.731 -4.210 1.00 87.88 81 GLU A C 1
ATOM 630 O O . GLU A 1 81 ? -3.774 -17.738 -4.735 1.00 87.88 81 GLU A O 1
ATOM 635 N N . ARG A 1 82 ? -4.072 -15.686 -3.875 1.00 89.88 82 ARG A N 1
ATOM 636 C CA . ARG A 1 82 ? -5.541 -15.644 -4.039 1.00 89.88 82 ARG A CA 1
ATOM 637 C C . ARG A 1 82 ? -6.021 -14.314 -4.631 1.00 89.88 82 ARG A C 1
ATOM 639 O O . ARG A 1 82 ? -6.592 -13.486 -3.915 1.00 89.88 82 ARG A O 1
ATOM 646 N N . PRO A 1 83 ? -5.812 -14.085 -5.941 1.00 90.69 83 PRO A N 1
ATOM 647 C CA . PRO A 1 83 ? -6.253 -12.861 -6.6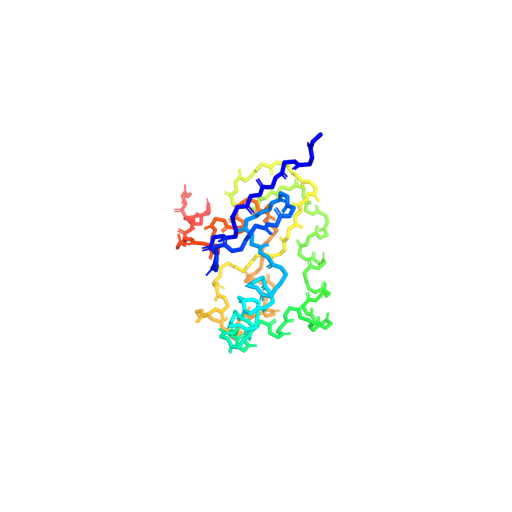12 1.00 90.69 83 PRO A CA 1
ATOM 648 C C . PRO A 1 83 ? -7.778 -12.689 -6.626 1.00 90.69 83 PRO A C 1
ATOM 650 O O . PRO A 1 83 ? -8.269 -11.568 -6.715 1.00 90.69 83 PRO A O 1
ATOM 653 N N . ASP A 1 84 ? -8.532 -13.778 -6.505 1.00 92.94 84 ASP A N 1
ATOM 654 C CA . ASP A 1 84 ? -9.989 -13.776 -6.381 1.00 92.94 84 ASP A CA 1
ATOM 655 C C . ASP A 1 84 ? -10.472 -13.139 -5.065 1.00 92.94 84 ASP A C 1
ATOM 657 O O . ASP A 1 84 ? -11.536 -12.531 -5.039 1.00 92.94 84 ASP A O 1
ATOM 661 N N . LEU A 1 85 ? -9.658 -13.174 -4.002 1.00 94.62 85 LEU A N 1
ATOM 662 C CA . LEU A 1 85 ? -9.961 -12.558 -2.702 1.00 94.62 85 LEU A CA 1
ATOM 663 C C . LEU A 1 85 ? -9.460 -11.107 -2.585 1.00 94.62 85 LEU A C 1
ATOM 665 O O . LEU A 1 85 ? -9.363 -10.554 -1.487 1.00 94.62 85 LEU A O 1
ATOM 669 N N . ALA A 1 86 ? -9.091 -10.481 -3.704 1.00 94.50 86 ALA A N 1
ATOM 670 C CA . ALA A 1 86 ? -8.463 -9.161 -3.757 1.00 94.50 86 ALA A CA 1
ATOM 671 C C . ALA A 1 86 ? -9.278 -8.036 -3.101 1.00 94.50 86 ALA A C 1
ATOM 673 O O . ALA A 1 86 ? -8.698 -7.111 -2.523 1.00 94.50 86 ALA A O 1
ATOM 674 N N . LEU A 1 87 ? -10.603 -8.102 -3.246 1.00 96.94 87 LEU A N 1
ATOM 675 C CA . LEU A 1 87 ? -11.570 -7.108 -2.772 1.00 96.94 87 LEU A CA 1
ATOM 676 C C . LEU A 1 87 ? -12.492 -7.663 -1.678 1.00 96.94 87 LEU A C 1
ATOM 678 O O . LEU A 1 87 ? -13.458 -7.007 -1.298 1.00 96.94 87 LEU A O 1
ATOM 682 N N . GLU A 1 88 ? -12.179 -8.844 -1.147 1.00 97.25 88 GLU A N 1
ATOM 683 C CA . GLU A 1 88 ? -12.914 -9.422 -0.029 1.00 97.25 88 GLU A CA 1
ATOM 684 C C . GLU A 1 88 ? -12.490 -8.734 1.267 1.00 97.25 88 G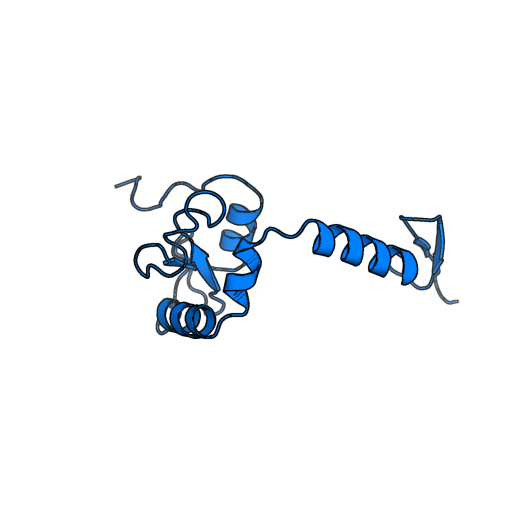LU A C 1
ATOM 686 O O . GLU A 1 88 ? -11.333 -8.816 1.685 1.00 97.25 88 GLU A O 1
ATOM 691 N N . GLN A 1 89 ? -13.428 -8.051 1.927 1.00 95.69 89 GLN A N 1
ATOM 692 C CA . GLN A 1 89 ? -13.144 -7.318 3.165 1.00 95.69 89 GLN A CA 1
ATOM 693 C C . GLN A 1 89 ? -12.596 -8.239 4.265 1.00 95.69 89 GLN A C 1
ATOM 695 O O . GLN A 1 89 ? -11.741 -7.831 5.048 1.00 95.69 89 GLN A O 1
ATOM 700 N N . THR A 1 90 ? -13.044 -9.496 4.297 1.00 95.88 90 THR A N 1
ATOM 701 C CA . THR A 1 90 ? -12.577 -10.526 5.239 1.00 95.88 90 THR A CA 1
ATOM 702 C C . THR A 1 90 ? -11.117 -10.920 5.020 1.00 95.88 90 THR A C 1
ATOM 704 O O . THR A 1 90 ? -10.478 -11.405 5.951 1.00 95.88 90 THR A O 1
ATOM 707 N N . ASN A 1 91 ? -10.568 -10.673 3.827 1.00 96.25 91 ASN A N 1
ATOM 708 C CA . ASN A 1 91 ? -9.169 -10.910 3.490 1.00 96.25 91 ASN A CA 1
ATOM 709 C C . ASN A 1 91 ? -8.283 -9.675 3.742 1.00 96.25 91 ASN A C 1
ATOM 711 O O . ASN A 1 91 ? -7.117 -9.665 3.351 1.00 96.25 91 ASN A O 1
A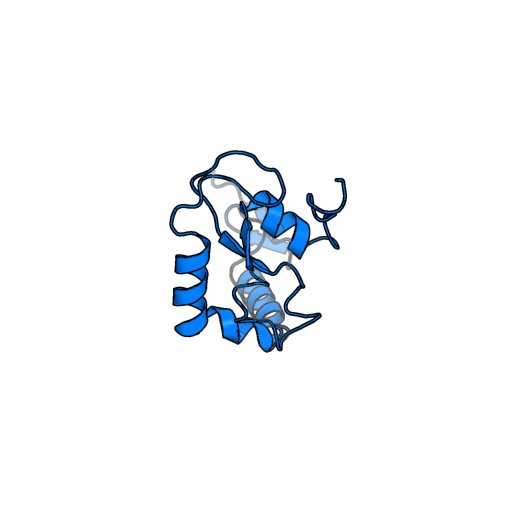TOM 715 N N . LEU A 1 92 ? -8.801 -8.619 4.375 1.00 96.69 92 LEU A N 1
ATOM 716 C CA . LEU A 1 92 ? -8.069 -7.375 4.598 1.00 96.69 92 LEU A CA 1
ATOM 717 C C . LEU A 1 92 ? -8.001 -6.997 6.071 1.00 96.69 92 LEU A C 1
ATOM 719 O O . LEU A 1 92 ? -8.974 -7.086 6.816 1.00 96.69 92 LEU A O 1
ATOM 723 N N . VAL A 1 93 ? -6.833 -6.505 6.481 1.00 97.00 93 VAL A N 1
ATOM 724 C CA . VAL A 1 93 ? -6.589 -6.029 7.845 1.00 97.00 93 VAL A CA 1
ATOM 725 C C . VAL A 1 93 ? -5.813 -4.713 7.858 1.00 97.00 93 VAL A C 1
ATOM 727 O O . VAL A 1 93 ? -4.997 -4.458 6.965 1.00 97.00 93 VAL A O 1
ATOM 730 N N . PRO A 1 94 ? -6.008 -3.862 8.882 1.00 97.69 94 PRO A N 1
ATOM 731 C CA . PRO A 1 94 ? -5.165 -2.696 9.085 1.00 97.69 94 PRO A CA 1
ATOM 732 C C . PRO A 1 94 ? -3.774 -3.122 9.569 1.00 97.69 94 PRO A C 1
ATOM 734 O O . PRO A 1 94 ? -3.614 -3.755 10.612 1.00 97.69 94 PRO A O 1
ATOM 737 N N . SER A 1 95 ? -2.738 -2.733 8.838 1.00 97.06 95 SER A N 1
ATOM 738 C CA . SER A 1 95 ? -1.348 -3.101 9.112 1.00 97.06 95 SER A CA 1
ATOM 739 C C . SER A 1 95 ? -0.462 -1.863 9.154 1.00 97.06 95 SER A C 1
ATOM 741 O O . SER A 1 95 ? -0.665 -0.911 8.404 1.00 97.06 95 SER A O 1
ATOM 743 N N . CYS A 1 96 ? 0.543 -1.838 10.029 1.00 96.88 96 CYS A N 1
ATOM 744 C CA . CYS A 1 96 ? 1.554 -0.786 9.973 1.00 96.88 96 CYS A CA 1
ATOM 745 C C . CYS A 1 96 ? 2.522 -1.042 8.806 1.00 96.88 96 CYS A C 1
ATOM 747 O O . CYS A 1 96 ? 2.798 -2.189 8.448 1.00 96.88 96 CYS A O 1
ATOM 749 N N . VAL A 1 97 ? 3.098 0.026 8.245 1.00 94.12 97 VAL A N 1
ATOM 750 C CA . VAL A 1 97 ? 4.037 -0.072 7.109 1.00 94.12 97 VAL A CA 1
ATOM 751 C C . VAL A 1 97 ? 5.188 -1.068 7.357 1.00 94.12 97 VAL A C 1
ATOM 753 O O . VAL A 1 97 ? 5.475 -1.847 6.444 1.00 94.12 97 VAL A O 1
ATOM 756 N N . PRO A 1 98 ? 5.824 -1.132 8.549 1.00 93.31 98 PRO A N 1
ATOM 757 C CA . PRO A 1 98 ? 6.852 -2.137 8.827 1.00 93.31 98 PRO A CA 1
ATOM 758 C C . PRO A 1 98 ? 6.352 -3.583 8.727 1.00 93.31 98 PRO A C 1
ATOM 760 O O . PRO A 1 98 ? 7.027 -4.412 8.119 1.00 93.31 98 PRO A O 1
ATOM 763 N N . CYS A 1 99 ? 5.176 -3.894 9.285 1.00 93.94 99 CYS A N 1
ATOM 764 C CA . CYS A 1 99 ? 4.615 -5.246 9.234 1.00 93.94 99 CYS A CA 1
ATOM 765 C C . CYS A 1 99 ? 4.198 -5.622 7.810 1.00 93.94 99 CYS A C 1
ATOM 767 O O . CYS A 1 99 ? 4.607 -6.680 7.338 1.00 93.94 99 CYS A O 1
ATOM 769 N N . ASN A 1 100 ? 3.492 -4.731 7.108 1.00 92.88 100 ASN A N 1
ATOM 770 C CA . ASN A 1 100 ? 3.126 -4.911 5.702 1.00 92.88 100 ASN A CA 1
ATOM 771 C C . ASN A 1 100 ? 4.364 -5.151 4.821 1.00 92.88 100 ASN A C 1
ATOM 773 O O . ASN A 1 100 ? 4.416 -6.085 4.029 1.00 92.88 100 ASN A O 1
ATOM 777 N N . THR A 1 101 ? 5.416 -4.343 5.000 1.00 90.00 101 THR A N 1
ATOM 778 C CA . THR A 1 101 ? 6.675 -4.491 4.250 1.00 90.00 101 THR A CA 1
ATOM 779 C C . THR A 1 101 ? 7.374 -5.808 4.566 1.00 90.00 101 THR A C 1
ATOM 781 O O . THR A 1 101 ? 7.907 -6.448 3.664 1.00 90.00 101 THR A O 1
ATOM 784 N N . ARG A 1 102 ? 7.393 -6.221 5.840 1.00 88.56 102 ARG A N 1
ATOM 785 C CA . ARG A 1 102 ? 7.996 -7.492 6.252 1.00 88.56 102 ARG A CA 1
ATOM 786 C C . ARG A 1 102 ? 7.272 -8.676 5.612 1.00 88.56 102 ARG A C 1
ATOM 788 O O . ARG A 1 102 ? 7.957 -9.542 5.087 1.00 88.56 102 ARG A O 1
ATOM 795 N N . ARG A 1 103 ? 5.933 -8.660 5.589 1.00 86.12 103 ARG A N 1
ATOM 796 C CA . ARG A 1 103 ? 5.105 -9.693 4.941 1.00 86.12 103 ARG A CA 1
ATOM 797 C C . ARG A 1 103 ? 5.274 -9.720 3.423 1.00 86.12 103 ARG A C 1
ATOM 799 O O . ARG A 1 103 ? 5.374 -10.792 2.849 1.00 86.12 103 ARG A O 1
ATOM 806 N N . GLY A 1 104 ? 5.384 -8.557 2.780 1.00 77.38 104 GLY A N 1
ATOM 807 C CA . GLY A 1 104 ? 5.634 -8.481 1.337 1.00 77.38 104 GLY A CA 1
ATOM 808 C C . GLY A 1 104 ? 7.057 -8.876 0.912 1.00 77.38 104 GLY A C 1
ATOM 809 O O . GLY A 1 104 ? 7.288 -9.119 -0.266 1.00 77.38 104 GLY A O 1
ATOM 810 N N . ARG A 1 105 ? 8.027 -8.907 1.840 1.00 66.44 105 ARG A N 1
ATOM 811 C CA . ARG A 1 105 ? 9.426 -9.296 1.566 1.00 66.44 105 ARG A CA 1
ATOM 812 C C . ARG A 1 105 ? 9.748 -10.735 1.956 1.00 66.44 105 ARG A C 1
ATOM 814 O O . ARG A 1 105 ? 10.662 -11.299 1.373 1.00 66.44 105 ARG A O 1
ATOM 821 N N . ASN A 1 106 ? 9.059 -11.283 2.955 1.00 56.00 106 ASN A N 1
ATOM 822 C CA . ASN A 1 106 ? 9.309 -12.602 3.524 1.00 56.00 106 ASN A CA 1
ATOM 823 C C . ASN A 1 106 ? 7.976 -13.234 3.941 1.00 56.00 106 ASN A C 1
ATOM 825 O O . ASN A 1 106 ? 7.164 -12.589 4.605 1.00 56.00 106 ASN A O 1
ATOM 829 N N . ALA A 1 107 ? 7.793 -14.497 3.566 1.00 51.56 107 ALA A N 1
ATOM 830 C CA . ALA A 1 107 ? 6.635 -15.336 3.839 1.00 51.56 107 ALA A CA 1
ATOM 831 C C . ALA A 1 107 ? 5.987 -15.132 5.229 1.00 51.56 107 ALA A C 1
ATOM 833 O O . ALA A 1 107 ? 6.668 -15.062 6.251 1.00 51.56 107 ALA A O 1
ATOM 834 N N . LYS A 1 108 ? 4.646 -15.065 5.214 1.00 52.62 108 LYS A N 1
ATOM 835 C CA . LYS A 1 108 ? 3.677 -15.414 6.272 1.00 52.62 108 LYS A CA 1
ATOM 836 C C . LYS A 1 108 ? 4.177 -15.203 7.711 1.00 52.62 108 LYS A C 1
ATOM 838 O O . LYS A 1 108 ? 4.658 -16.125 8.362 1.00 52.62 108 LYS A O 1
ATOM 843 N N . LEU A 1 109 ? 3.995 -13.988 8.246 1.00 51.84 109 LEU A N 1
ATOM 844 C CA . LEU A 1 109 ? 3.939 -13.840 9.706 1.00 51.84 109 LEU A CA 1
ATOM 845 C C . LEU A 1 109 ? 2.807 -14.730 10.239 1.00 51.84 109 LEU A C 1
ATOM 847 O O . LEU A 1 109 ? 1.745 -14.733 9.612 1.00 51.84 109 LEU A O 1
ATOM 851 N N . PRO A 1 110 ? 3.013 -15.459 11.351 1.00 52.00 110 PRO A N 1
ATOM 852 C CA . PRO A 1 110 ? 1.952 -16.262 11.940 1.00 52.00 110 PRO A CA 1
ATOM 853 C C . PRO A 1 110 ? 0.769 -15.356 12.282 1.00 52.00 110 PRO A C 1
ATOM 855 O O . PRO A 1 110 ? 0.962 -14.247 12.795 1.00 52.00 110 PRO A O 1
ATOM 858 N N . ASP A 1 111 ? -0.438 -15.815 11.947 1.00 56.50 111 ASP A N 1
ATOM 859 C CA . ASP A 1 111 ? -1.672 -15.148 12.349 1.00 56.50 111 ASP A CA 1
ATOM 860 C C . ASP A 1 111 ? -1.674 -15.039 13.880 1.00 56.50 111 ASP A C 1
ATOM 862 O O . ASP A 1 111 ? -1.605 -16.068 14.556 1.00 56.50 111 ASP A O 1
ATOM 866 N N . PRO A 1 112 ? -1.730 -13.828 14.460 1.00 56.16 112 PRO A N 1
ATOM 867 C CA . PRO A 1 112 ? -1.796 -13.673 15.906 1.00 56.16 112 PRO A CA 1
ATOM 868 C C . PRO A 1 112 ? -3.045 -14.321 16.533 1.00 56.16 112 PRO A C 1
ATOM 870 O O . PRO A 1 112 ? -3.068 -14.498 17.747 1.00 56.16 112 PRO A O 1
ATOM 873 N N . ARG A 1 113 ? -4.062 -14.707 15.746 1.00 55.94 113 ARG A N 1
ATOM 874 C CA . ARG A 1 113 ? -5.210 -15.517 16.196 1.00 55.94 113 ARG A CA 1
ATOM 875 C C . ARG A 1 113 ? -4.938 -17.021 16.241 1.00 55.94 113 ARG A C 1
ATOM 877 O O . ARG A 1 113 ? -5.700 -17.734 16.875 1.00 55.94 113 ARG A O 1
ATOM 884 N N . ALA A 1 114 ? -3.876 -17.508 15.602 1.00 50.06 114 ALA A N 1
ATOM 885 C CA . ALA A 1 114 ? -3.508 -18.927 15.606 1.00 50.06 114 ALA A CA 1
ATOM 886 C C . ALA A 1 114 ? -2.733 -19.356 16.871 1.00 50.06 114 ALA A C 1
ATOM 888 O O . ALA A 1 114 ? -2.273 -20.491 16.950 1.00 50.06 114 ALA A O 1
ATOM 889 N N . VAL A 1 115 ? -2.552 -18.446 17.837 1.00 43.88 115 VAL A N 1
ATOM 890 C CA . VAL A 1 115 ? -1.814 -18.668 19.098 1.00 43.88 115 VAL A CA 1
ATOM 891 C C . VAL A 1 115 ? -2.754 -18.602 20.318 1.00 43.88 115 VAL A C 1
ATOM 893 O O . VAL A 1 115 ? -2.300 -18.344 21.430 1.00 43.88 115 VAL A O 1
ATOM 896 N N . ALA A 1 116 ? -4.063 -18.785 20.115 1.00 35.12 116 ALA A N 1
ATOM 897 C CA . ALA A 1 116 ? -5.071 -18.828 21.176 1.00 35.12 116 ALA A CA 1
ATOM 898 C C . ALA A 1 116 ? -5.607 -20.249 21.367 1.00 35.12 116 ALA A C 1
ATOM 900 O O . ALA A 1 116 ? -5.890 -20.902 20.337 1.00 35.12 116 ALA A O 1
#

Foldseek 3Di:
DQDWDAAPQHGDTDRDDNHDPVSVVVVVVVCVVPDDPLVVVCVDPLNVVLQCVQLVPDQAAQQPRDGDNQWTKAFQDDCVRCVVCVNPSVRIHTHHPVVRVCCVVDPDDDRPVVVD

Radius of gyration: 18.93 Å; chains: 1; bounding box: 47×40×38 Å

Secondary structure (DSSP, 8-state):
----EE-TTT--EESSSSS-HHHHHHHHHHHHHT--GGGGGGGSHHHHHHHHHHHTT--B-TTT--B-S-EEEEESS-TTT-GGGTT-GGGEEEEEHHHHHHHHHSS-PPPTTTT-

Sequence (116 aa):
MTRLSACVGCGILVSPGLRCYACRRQRSQIYNASRPQHHALYATSAWKRLSAEVRAGATRCHWCLKPTTRLVADHIIPLDERPDLALEQTNLVPSCVPCNTRRGRNAKLPDPRAVA